Protein AF-A0A0F3PA94-F1 (afdb_monomer_lite)

Sequence (81 aa):
MQFIHRWFGILISGLIICYAIWLIILNKHALRGMGMVAACLVLVQVTTGIITLVYHVPILAALTHQIGAILILTTFLFIQI

pLDDT: mean 91.71, std 6.8, range [53.66, 97.44]

InterPro domains:
  IPR003780 COX15/CtaA family [PF02628] (1-76)

Secondary structure (DSSP, 8-state):
-HHHHHHHHHHHHHHHHHHHHHHHHTT-HHHHHHHHHHHHHHHHHHHHHHHHHHTT--HHHHHHHHHHHHHHHHHHHHHT-

Foldseek 3Di:
DVVVVVVCLVVVLVVLLVVLVVCVVVVVVVCNVLSVVLNVLSVLLVVLVVVCVVVVHDPVSVVSNVVSVVVSVVSVVVVVD

Radius of gyration: 13.6 Å; chains: 1; bounding box: 32×20×39 Å

Organism: NCBI:txid1359175

Structure (mmCIF, N/CA/C/O backbone):
data_AF-A0A0F3PA94-F1
#
_entry.id   AF-A0A0F3PA94-F1
#
loop_
_atom_site.group_PDB
_atom_site.id
_atom_site.type_symbol
_atom_site.label_atom_id
_atom_site.label_alt_id
_atom_site.label_comp_id
_atom_site.label_asym_id
_atom_site.label_entity_id
_atom_site.label_seq_id
_atom_site.pdbx_PDB_ins_code
_atom_site.Cartn_x
_atom_site.Cartn_y
_atom_site.Cartn_z
_atom_site.occupancy
_atom_site.B_iso_or_equiv
_atom_site.auth_seq_id
_atom_site.auth_comp_id
_atom_site.auth_asym_id
_atom_site.auth_atom_id
_atom_site.pdbx_PDB_model_num
ATOM 1 N N . MET A 1 1 ? -3.149 5.396 -20.898 1.00 73.44 1 MET A N 1
ATOM 2 C CA . MET A 1 1 ? -3.613 4.488 -19.821 1.00 73.44 1 MET A CA 1
ATOM 3 C C . MET A 1 1 ? -2.658 4.433 -18.626 1.00 73.44 1 MET A C 1
ATOM 5 O O . MET A 1 1 ? -3.103 4.714 -17.522 1.00 73.44 1 MET A O 1
ATOM 9 N N . GLN A 1 2 ? -1.352 4.186 -18.815 1.00 83.69 2 GLN A N 1
ATOM 10 C CA . GLN A 1 2 ? -0.390 4.061 -17.699 1.00 83.69 2 GLN A CA 1
ATOM 11 C C . GLN A 1 2 ? -0.287 5.297 -16.787 1.00 83.69 2 GLN A C 1
ATOM 13 O O . GLN A 1 2 ? -0.089 5.162 -15.585 1.00 83.69 2 GLN A O 1
ATOM 18 N N . PHE A 1 3 ? -0.435 6.506 -17.337 1.00 86.06 3 PHE A N 1
ATOM 19 C CA . PHE A 1 3 ? -0.425 7.747 -16.553 1.00 86.06 3 PHE A CA 1
ATOM 20 C C . PHE A 1 3 ? -1.595 7.819 -15.562 1.00 86.06 3 PHE A C 1
ATOM 22 O O . PHE A 1 3 ? -1.393 8.075 -14.382 1.00 86.06 3 PHE A O 1
ATOM 29 N N . ILE A 1 4 ? -2.808 7.512 -16.029 1.00 93.75 4 ILE A N 1
ATOM 30 C CA . ILE A 1 4 ? -4.024 7.503 -15.207 1.00 93.75 4 ILE A CA 1
ATOM 31 C C . ILE A 1 4 ? -3.923 6.441 -14.106 1.00 93.75 4 ILE A C 1
ATOM 33 O O . ILE A 1 4 ? -4.232 6.725 -12.953 1.00 93.75 4 ILE A O 1
ATOM 37 N N . HIS A 1 5 ? -3.412 5.248 -14.433 1.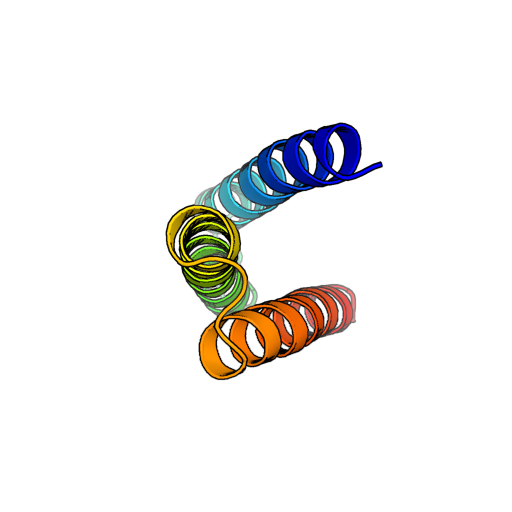00 91.19 5 HIS A N 1
ATOM 38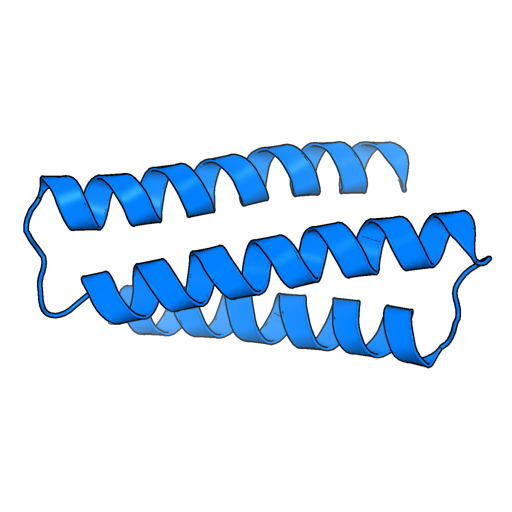 C CA . HIS A 1 5 ? -3.177 4.194 -13.444 1.00 91.19 5 HIS A CA 1
ATOM 39 C C . HIS A 1 5 ? -2.271 4.665 -12.292 1.00 91.19 5 HIS A C 1
ATOM 41 O O . HIS A 1 5 ? -2.562 4.381 -11.134 1.00 91.19 5 HIS A O 1
ATOM 47 N N . ARG A 1 6 ? -1.217 5.444 -12.579 1.00 91.75 6 ARG A N 1
ATOM 48 C CA . ARG A 1 6 ? -0.325 5.994 -11.541 1.00 91.75 6 ARG A CA 1
ATOM 49 C C . ARG A 1 6 ? -1.025 7.006 -10.646 1.00 91.75 6 ARG A C 1
ATOM 51 O O . ARG A 1 6 ? -0.848 6.948 -9.435 1.00 91.75 6 ARG A O 1
ATOM 58 N N . TRP A 1 7 ? -1.825 7.903 -11.221 1.00 93.56 7 TRP A N 1
ATOM 59 C CA . TRP A 1 7 ? -2.594 8.867 -10.431 1.00 93.56 7 TRP A CA 1
ATOM 60 C C . TRP A 1 7 ? -3.593 8.179 -9.508 1.00 93.56 7 TRP A C 1
ATOM 62 O O . TRP A 1 7 ? -3.651 8.518 -8.328 1.00 93.56 7 TRP A O 1
ATOM 72 N N . PHE A 1 8 ? -4.304 7.164 -10.006 1.00 94.19 8 PHE A N 1
ATOM 73 C CA . PHE A 1 8 ? -5.145 6.328 -9.152 1.00 94.19 8 PHE A CA 1
ATOM 74 C C . PHE A 1 8 ? -4.329 5.609 -8.079 1.00 94.19 8 PHE A C 1
ATOM 76 O O . PHE A 1 8 ? -4.729 5.616 -6.922 1.00 94.19 8 PHE A O 1
ATOM 83 N N . GLY A 1 9 ? -3.167 5.052 -8.425 1.00 92.62 9 GLY A N 1
ATOM 84 C CA . GLY A 1 9 ? -2.270 4.414 -7.463 1.00 92.62 9 GLY A CA 1
ATOM 85 C C . GLY A 1 9 ? -1.861 5.353 -6.326 1.00 92.62 9 GLY A C 1
ATOM 86 O O . GLY A 1 9 ? -1.980 4.975 -5.164 1.00 92.62 9 GLY A O 1
ATOM 87 N N . ILE A 1 10 ? -1.450 6.586 -6.636 1.00 93.94 10 ILE A N 1
ATOM 88 C CA . ILE A 1 10 ? -1.079 7.604 -5.637 1.00 93.94 10 ILE A CA 1
ATOM 89 C C . ILE A 1 10 ? -2.283 7.967 -4.761 1.00 93.94 10 ILE A C 1
ATOM 91 O O . ILE A 1 10 ? -2.176 7.958 -3.535 1.00 93.94 10 ILE A O 1
ATOM 95 N N . LEU A 1 11 ? -3.432 8.246 -5.382 1.00 96.19 11 LEU A N 1
ATOM 96 C CA . LEU A 1 11 ? -4.649 8.639 -4.676 1.00 96.19 11 LEU A CA 1
ATOM 97 C C . LEU A 1 11 ? -5.135 7.533 -3.731 1.00 96.19 11 LEU A C 1
ATOM 99 O O . LEU A 1 11 ? -5.359 7.790 -2.550 1.00 96.19 11 LEU A O 1
ATOM 103 N N . ILE A 1 12 ? -5.238 6.295 -4.219 1.00 94.50 12 ILE A N 1
ATOM 104 C CA . ILE A 1 12 ? -5.680 5.145 -3.422 1.00 94.50 12 ILE A CA 1
ATOM 105 C C . ILE A 1 12 ? -4.677 4.841 -2.308 1.00 94.50 12 ILE A C 1
ATOM 107 O O . ILE A 1 12 ? -5.086 4.619 -1.172 1.00 94.50 12 ILE A O 1
ATOM 111 N N . SER A 1 13 ? -3.373 4.899 -2.589 1.00 94.31 13 SER A N 1
ATOM 112 C CA . SER A 1 13 ? -2.343 4.696 -1.561 1.00 94.31 13 SER A CA 1
ATOM 113 C C . SER A 1 13 ? -2.467 5.719 -0.431 1.00 94.31 13 SER A C 1
ATOM 115 O O . SER A 1 13 ? -2.433 5.350 0.743 1.00 94.31 13 SER A O 1
ATOM 117 N N . GLY A 1 14 ? -2.685 6.993 -0.777 1.00 95.69 14 GLY A N 1
ATOM 118 C CA . GLY A 1 14 ? -2.936 8.056 0.196 1.00 95.69 14 GLY A CA 1
ATOM 119 C C . GLY A 1 14 ? -4.188 7.796 1.034 1.00 95.69 14 GLY A C 1
ATOM 120 O O . GLY A 1 14 ? -4.130 7.878 2.259 1.00 95.69 14 GLY A O 1
ATOM 121 N N . LEU A 1 15 ? -5.298 7.404 0.402 1.00 95.06 15 LEU A N 1
ATOM 122 C CA . LEU A 1 15 ? -6.541 7.077 1.109 1.00 95.06 15 LEU A CA 1
ATOM 123 C C . LEU A 1 15 ? -6.374 5.906 2.085 1.00 95.06 15 LEU A C 1
ATOM 125 O O . LEU A 1 15 ? -6.880 5.980 3.203 1.00 95.06 15 LEU A O 1
ATOM 129 N N . ILE A 1 16 ? -5.643 4.856 1.704 1.00 94.31 16 ILE A N 1
ATOM 130 C CA . ILE A 1 16 ? -5.403 3.694 2.573 1.00 94.31 16 ILE A CA 1
ATOM 131 C C . ILE A 1 16 ? -4.565 4.089 3.794 1.00 94.31 16 ILE A C 1
ATOM 133 O O . ILE A 1 16 ? -4.882 3.683 4.913 1.00 94.31 16 ILE A O 1
ATOM 137 N N . ILE A 1 17 ? -3.534 4.919 3.609 1.00 94.69 17 ILE A N 1
ATOM 138 C CA . ILE A 1 17 ? -2.718 5.429 4.720 1.00 94.69 17 ILE A CA 1
ATOM 139 C C . ILE A 1 17 ? -3.567 6.308 5.649 1.00 94.69 17 ILE A C 1
ATOM 141 O O . ILE A 1 17 ? -3.553 6.105 6.864 1.00 94.69 17 ILE A O 1
ATOM 145 N N . CYS A 1 18 ? -4.355 7.236 5.097 1.00 95.44 18 CYS A N 1
ATOM 146 C CA . CYS A 1 18 ? -5.278 8.064 5.876 1.00 95.44 18 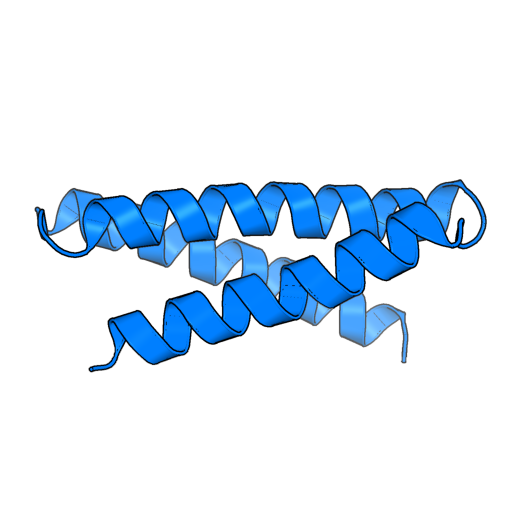CYS A CA 1
ATOM 147 C C . CYS A 1 18 ? -6.282 7.210 6.662 1.00 95.44 18 CYS A C 1
ATOM 149 O O . CYS A 1 18 ? -6.527 7.476 7.837 1.00 95.44 18 CYS A O 1
ATOM 151 N N . TYR A 1 19 ? -6.823 6.157 6.047 1.00 92.25 19 TYR A N 1
ATOM 152 C CA . TYR A 1 19 ? -7.734 5.223 6.701 1.00 92.25 19 TYR A CA 1
ATOM 153 C C . TYR A 1 19 ? -7.062 4.468 7.857 1.00 92.25 19 TYR A C 1
ATOM 155 O O . TYR A 1 19 ? -7.626 4.379 8.948 1.00 92.25 19 TYR A O 1
ATOM 163 N N . ALA A 1 20 ? -5.831 3.986 7.665 1.00 91.56 20 ALA A N 1
ATOM 164 C CA . ALA A 1 20 ? -5.067 3.336 8.727 1.00 91.56 20 ALA A CA 1
ATOM 165 C C . ALA A 1 20 ? -4.815 4.283 9.917 1.00 91.56 20 ALA A C 1
ATOM 167 O O . ALA A 1 20 ? -4.999 3.886 11.069 1.00 91.56 20 ALA A O 1
ATOM 168 N N . ILE A 1 21 ? -4.463 5.547 9.649 1.00 93.50 21 ILE A N 1
ATOM 169 C CA . ILE A 1 21 ? -4.302 6.585 10.681 1.00 93.50 21 ILE A CA 1
ATOM 170 C C . ILE A 1 21 ? -5.633 6.846 11.396 1.00 93.50 21 ILE A C 1
ATOM 172 O O . ILE A 1 21 ? -5.680 6.899 12.624 1.00 93.50 21 ILE A O 1
ATOM 176 N N . TRP A 1 22 ? -6.729 6.953 10.648 1.00 93.31 22 TRP A N 1
ATOM 177 C CA . TRP A 1 22 ? -8.064 7.169 11.199 1.00 93.31 22 TRP A CA 1
ATOM 178 C C . TRP A 1 22 ? -8.494 6.049 12.159 1.00 93.31 22 TRP A C 1
ATOM 180 O O . TRP A 1 22 ? -9.006 6.327 13.244 1.00 93.31 22 TRP A O 1
ATOM 190 N N . LEU A 1 23 ? -8.220 4.783 11.821 1.00 90.19 23 LEU A N 1
ATOM 191 C CA . LEU A 1 23 ? -8.487 3.640 12.705 1.00 90.19 23 LEU A CA 1
ATOM 192 C C . LEU A 1 23 ? -7.697 3.703 14.021 1.00 90.19 23 LEU A C 1
ATOM 194 O O . LEU A 1 23 ? -8.207 3.274 15.061 1.00 90.19 23 LEU A O 1
ATOM 198 N N . ILE A 1 24 ? -6.474 4.240 13.982 1.00 89.12 24 ILE A N 1
ATOM 199 C CA . ILE A 1 24 ? -5.657 4.474 15.178 1.00 89.12 24 ILE A CA 1
ATOM 200 C C . ILE A 1 24 ? -6.282 5.585 16.028 1.00 89.12 24 ILE A C 1
ATOM 202 O O . ILE A 1 24 ? -6.470 5.382 17.225 1.00 89.12 24 ILE A O 1
ATOM 206 N N . ILE A 1 25 ? -6.656 6.715 15.418 1.00 92.25 25 ILE A N 1
ATOM 207 C CA . ILE A 1 25 ? -7.270 7.860 16.114 1.00 92.25 25 ILE A CA 1
ATOM 208 C C . ILE A 1 25 ? -8.583 7.456 16.799 1.00 92.25 25 ILE A C 1
ATOM 210 O O . ILE A 1 25 ? -8.827 7.836 17.942 1.00 92.25 25 ILE A O 1
ATOM 214 N N . LEU A 1 26 ? -9.414 6.645 16.136 1.00 91.00 26 LEU A N 1
ATOM 215 C CA . LEU A 1 26 ? -10.686 6.170 16.689 1.00 91.00 26 LEU A CA 1
ATOM 216 C C . LEU A 1 26 ? -10.551 5.008 17.693 1.00 91.00 26 LEU A C 1
ATOM 218 O O . LEU A 1 26 ? -11.572 4.482 18.138 1.00 91.00 26 LEU A O 1
ATOM 222 N N . ASN A 1 27 ? -9.329 4.572 18.030 1.00 85.25 27 ASN A N 1
ATOM 223 C CA . ASN A 1 27 ? -9.056 3.441 18.929 1.00 85.25 27 ASN A CA 1
ATOM 224 C C . ASN A 1 27 ? -9.845 2.164 18.576 1.00 85.25 27 ASN A C 1
ATOM 226 O O . ASN A 1 27 ? -10.277 1.400 19.443 1.00 85.25 27 ASN A O 1
ATOM 230 N N . LYS A 1 28 ? -10.029 1.890 17.278 1.00 85.00 28 LYS A N 1
ATOM 231 C CA . LYS A 1 28 ? -10.699 0.673 16.796 1.00 85.00 28 LYS A CA 1
ATOM 232 C C . LYS A 1 28 ? -9.733 -0.513 16.866 1.00 85.00 28 LYS A C 1
ATOM 234 O O . LYS A 1 28 ? -9.260 -0.994 15.839 1.00 85.00 28 LYS A O 1
ATOM 239 N N . HIS A 1 29 ? -9.429 -0.979 18.080 1.00 81.75 29 HIS A N 1
ATOM 240 C CA . HIS A 1 29 ? -8.411 -2.006 18.350 1.00 81.75 29 HIS A CA 1
ATOM 241 C C . HIS A 1 29 ? -8.551 -3.265 17.480 1.00 81.75 29 HIS A C 1
ATOM 243 O O . HIS A 1 29 ? -7.541 -3.759 16.986 1.00 81.75 29 HIS A O 1
ATOM 249 N N . ALA A 1 30 ? -9.783 -3.722 17.225 1.00 83.69 30 ALA A N 1
ATOM 250 C CA . ALA A 1 30 ? -10.055 -4.887 16.379 1.00 83.69 30 ALA A CA 1
ATOM 251 C C . ALA A 1 30 ? -9.613 -4.700 14.912 1.00 83.69 30 ALA A C 1
ATOM 253 O O . ALA A 1 30 ? -9.139 -5.642 14.289 1.00 83.69 30 ALA A O 1
ATOM 254 N N . LEU A 1 31 ? -9.718 -3.480 14.370 1.00 87.00 31 LEU A N 1
ATOM 255 C CA . LEU A 1 31 ? -9.424 -3.175 12.962 1.00 87.00 31 LEU A CA 1
ATOM 256 C C . LEU A 1 31 ? -8.046 -2.536 12.758 1.00 87.00 31 LEU A C 1
ATOM 258 O O . LEU A 1 31 ? -7.519 -2.529 11.646 1.00 87.00 31 LEU A O 1
ATOM 262 N N . ARG A 1 32 ? -7.430 -2.018 13.828 1.00 88.38 32 ARG A N 1
ATOM 263 C CA . ARG A 1 32 ? -6.122 -1.350 13.779 1.00 88.38 32 ARG A CA 1
ATOM 264 C C . ARG A 1 32 ? -5.040 -2.239 13.162 1.00 88.38 32 ARG A C 1
ATOM 266 O O . ARG A 1 32 ? -4.262 -1.753 12.346 1.00 88.38 32 ARG A O 1
ATOM 273 N N . GLY A 1 33 ? -5.005 -3.523 13.527 1.00 88.38 33 GLY A N 1
ATOM 274 C CA . GLY A 1 33 ? -4.042 -4.479 12.974 1.00 88.38 33 GLY A CA 1
ATOM 275 C C . GLY A 1 33 ? -4.172 -4.615 11.456 1.00 88.38 33 GLY A C 1
ATOM 276 O O . GLY A 1 33 ? -3.184 -4.488 10.737 1.00 88.38 33 GLY A O 1
ATOM 277 N N . MET A 1 34 ? -5.402 -4.769 10.958 1.00 89.56 34 MET A N 1
ATOM 278 C CA . MET A 1 34 ? -5.674 -4.868 9.521 1.00 89.56 34 MET A CA 1
ATOM 279 C C . MET A 1 34 ? -5.341 -3.568 8.780 1.00 89.56 34 MET A C 1
ATOM 281 O O . MET A 1 34 ? -4.750 -3.616 7.704 1.00 89.56 34 MET A O 1
ATOM 285 N N . GLY A 1 35 ? -5.637 -2.407 9.376 1.00 91.00 35 GLY A N 1
ATOM 286 C CA . GLY A 1 35 ? -5.248 -1.106 8.823 1.00 91.00 35 GLY A CA 1
ATOM 287 C C . GLY A 1 35 ? -3.730 -0.951 8.680 1.00 91.00 35 GLY A C 1
ATOM 288 O O . GLY A 1 35 ? -3.250 -0.480 7.650 1.00 91.00 35 GLY A O 1
ATOM 289 N N . MET A 1 36 ? -2.957 -1.404 9.672 1.00 91.12 36 MET A N 1
ATOM 290 C CA . MET A 1 36 ? -1.490 -1.394 9.601 1.00 91.12 36 MET A CA 1
ATOM 291 C C . MET A 1 36 ? -0.950 -2.352 8.531 1.00 91.12 36 MET A C 1
ATOM 293 O O . MET A 1 36 ? -0.030 -1.986 7.797 1.00 91.12 36 MET A O 1
ATOM 297 N N . VAL A 1 37 ? -1.532 -3.550 8.403 1.00 92.88 37 VAL A N 1
ATOM 298 C CA . VAL A 1 37 ? -1.178 -4.500 7.334 1.00 92.88 37 VAL A CA 1
ATOM 299 C C . VAL A 1 37 ? -1.469 -3.896 5.960 1.00 92.88 37 VAL A C 1
ATOM 301 O O . VAL A 1 37 ? -0.592 -3.912 5.098 1.00 92.88 37 VAL A O 1
ATOM 304 N N . ALA A 1 38 ? -2.646 -3.294 5.768 1.00 93.25 38 ALA A N 1
ATOM 305 C CA . ALA A 1 38 ? -3.011 -2.629 4.519 1.00 93.25 38 ALA A CA 1
ATOM 306 C C . ALA A 1 38 ? -2.039 -1.490 4.166 1.00 93.25 38 ALA A C 1
ATOM 308 O O . ALA A 1 38 ? -1.598 -1.396 3.021 1.00 93.25 38 ALA A O 1
ATOM 309 N N . ALA A 1 39 ? -1.648 -0.666 5.145 1.00 93.94 39 ALA A N 1
ATOM 310 C CA . ALA A 1 39 ? -0.664 0.397 4.938 1.00 93.94 39 ALA A CA 1
ATOM 311 C C . ALA A 1 39 ? 0.710 -0.159 4.519 1.00 93.94 39 ALA A C 1
ATOM 313 O O . ALA A 1 39 ? 1.323 0.356 3.586 1.00 93.94 39 ALA A O 1
ATOM 314 N N . CYS A 1 40 ? 1.173 -1.239 5.156 1.00 95.06 40 CYS A N 1
ATOM 315 C CA . CYS A 1 40 ? 2.426 -1.901 4.789 1.00 95.06 40 CYS A CA 1
ATOM 316 C C . CYS A 1 40 ? 2.373 -2.480 3.363 1.00 95.06 40 CYS A C 1
ATOM 318 O O . CYS A 1 40 ? 3.270 -2.232 2.555 1.00 95.06 40 CYS A O 1
ATOM 320 N N . LEU A 1 41 ? 1.290 -3.187 3.022 1.00 95.25 41 LEU A N 1
ATOM 321 C CA . LEU A 1 41 ? 1.081 -3.739 1.681 1.00 95.25 41 LEU A CA 1
ATOM 322 C C . LEU A 1 41 ? 1.057 -2.645 0.609 1.00 95.25 41 LEU A C 1
ATOM 324 O O . LEU A 1 41 ? 1.638 -2.828 -0.458 1.00 95.25 41 LEU A O 1
ATOM 328 N N . VAL A 1 42 ? 0.450 -1.490 0.895 1.00 96.12 42 VAL A N 1
ATOM 329 C CA . VAL A 1 42 ? 0.447 -0.336 -0.016 1.00 96.12 42 VAL A CA 1
ATOM 330 C C . VAL A 1 42 ? 1.853 0.193 -0.281 1.00 96.12 42 VAL A C 1
ATOM 332 O O . VAL A 1 42 ? 2.172 0.503 -1.428 1.00 96.12 42 VAL A O 1
ATOM 335 N N . LEU A 1 43 ? 2.718 0.263 0.733 1.00 95.31 43 LEU A N 1
ATOM 336 C CA . LEU A 1 43 ? 4.106 0.682 0.524 1.00 95.31 43 LEU A CA 1
ATOM 337 C C . LEU A 1 43 ? 4.834 -0.289 -0.414 1.00 95.31 43 LEU A C 1
ATOM 339 O O . LEU A 1 43 ? 5.443 0.145 -1.392 1.00 95.31 43 LEU A O 1
ATOM 343 N N . VAL A 1 44 ? 4.687 -1.599 -0.189 1.00 95.81 44 VAL A N 1
ATOM 344 C CA . VAL A 1 44 ? 5.233 -2.633 -1.085 1.00 95.81 44 VAL A CA 1
ATOM 345 C C . VAL A 1 44 ? 4.658 -2.501 -2.501 1.00 95.81 44 VAL A C 1
ATOM 347 O O . VAL A 1 44 ? 5.394 -2.620 -3.484 1.00 95.81 44 VAL A O 1
ATOM 350 N N . GLN A 1 45 ? 3.366 -2.202 -2.630 1.00 96.12 45 GLN A N 1
ATOM 351 C CA . GLN A 1 45 ? 2.689 -2.027 -3.913 1.00 96.12 45 GLN A CA 1
ATOM 352 C C . GLN A 1 45 ? 3.246 -0.843 -4.709 1.00 96.12 45 GLN A C 1
ATOM 354 O O . GLN A 1 45 ? 3.514 -0.969 -5.907 1.00 96.12 45 GLN A O 1
ATOM 359 N N . VAL A 1 46 ? 3.456 0.299 -4.053 1.00 96.44 46 VAL A N 1
ATOM 360 C CA . VAL A 1 46 ? 4.044 1.488 -4.682 1.00 96.44 46 VAL A CA 1
ATOM 361 C C . VAL A 1 46 ? 5.492 1.213 -5.078 1.00 96.44 46 VAL A C 1
ATOM 363 O O . VAL A 1 46 ? 5.873 1.488 -6.217 1.00 96.44 46 VAL A O 1
ATOM 366 N N . THR A 1 47 ? 6.288 0.610 -4.191 1.00 96.06 47 THR A N 1
ATOM 367 C CA . THR A 1 47 ? 7.689 0.274 -4.476 1.00 96.06 47 THR A CA 1
ATOM 368 C C . THR A 1 47 ? 7.811 -0.690 -5.655 1.00 96.06 47 THR A C 1
ATOM 370 O O . THR A 1 47 ? 8.564 -0.418 -6.588 1.00 96.06 47 THR A O 1
ATOM 373 N N . THR A 1 48 ? 7.043 -1.781 -5.673 1.00 96.19 48 THR A N 1
ATOM 374 C CA . THR A 1 48 ? 7.037 -2.734 -6.798 1.00 96.19 48 THR A CA 1
ATOM 375 C C . THR A 1 48 ? 6.536 -2.084 -8.085 1.00 96.19 48 THR A C 1
ATOM 377 O O . THR A 1 48 ? 7.140 -2.286 -9.137 1.00 96.19 48 THR A O 1
ATOM 380 N N . GLY A 1 49 ? 5.522 -1.217 -8.006 1.00 95.31 49 GLY A N 1
ATOM 381 C CA . GLY A 1 49 ? 5.048 -0.425 -9.140 1.00 95.31 49 GLY A CA 1
ATOM 382 C C . GLY A 1 49 ? 6.151 0.453 -9.736 1.00 95.31 49 GLY A C 1
ATOM 383 O O . GLY A 1 49 ? 6.342 0.454 -10.950 1.00 95.31 49 GLY A O 1
ATOM 384 N N . ILE A 1 50 ? 6.945 1.131 -8.903 1.00 95.38 50 ILE A N 1
ATOM 385 C CA . ILE A 1 50 ? 8.093 1.936 -9.353 1.00 95.38 50 ILE A CA 1
ATOM 386 C C . ILE A 1 50 ? 9.193 1.045 -9.946 1.00 95.38 50 ILE A C 1
ATOM 388 O O . ILE A 1 50 ? 9.697 1.345 -11.030 1.00 95.38 50 ILE A O 1
ATOM 392 N N . ILE A 1 51 ? 9.527 -0.073 -9.295 1.00 96.81 51 ILE A N 1
ATOM 393 C CA . ILE A 1 51 ? 10.529 -1.035 -9.786 1.00 96.81 51 ILE A CA 1
ATOM 394 C C . ILE A 1 51 ? 10.160 -1.540 -11.185 1.00 96.81 51 ILE A C 1
ATOM 396 O O . ILE A 1 51 ? 11.030 -1.594 -12.055 1.00 96.81 51 ILE A O 1
ATOM 400 N N . THR A 1 52 ? 8.881 -1.846 -11.443 1.00 95.38 52 THR A N 1
ATOM 401 C CA . THR A 1 52 ? 8.451 -2.299 -12.780 1.00 95.38 52 THR A CA 1
ATOM 402 C C . THR A 1 52 ? 8.689 -1.272 -13.880 1.00 95.38 52 THR A C 1
ATOM 404 O O . THR A 1 52 ? 8.842 -1.643 -15.038 1.00 95.38 52 THR A O 1
ATOM 407 N N . LEU A 1 53 ? 8.780 0.008 -13.537 1.00 92.94 53 LEU A N 1
ATOM 408 C CA . LEU A 1 53 ? 9.047 1.071 -14.497 1.00 92.94 53 LEU A CA 1
ATOM 409 C C . LEU A 1 53 ? 10.542 1.267 -14.721 1.00 92.94 53 LEU A C 1
ATOM 411 O O . LEU A 1 53 ? 10.973 1.382 -15.863 1.00 92.94 53 LEU A O 1
ATOM 415 N N . VAL A 1 54 ? 11.319 1.290 -13.637 1.00 96.12 54 VAL A N 1
ATOM 416 C CA . VAL A 1 54 ? 12.770 1.525 -13.687 1.00 96.12 54 VAL A CA 1
ATOM 417 C C . VAL A 1 54 ? 13.495 0.366 -14.375 1.00 96.12 54 VAL A C 1
ATOM 419 O O . VAL A 1 54 ? 14.388 0.587 -15.188 1.00 96.12 54 VAL A O 1
ATOM 422 N N . TYR A 1 55 ? 13.085 -0.871 -14.088 1.00 95.44 55 TYR A N 1
ATOM 423 C CA . TYR A 1 55 ? 13.753 -2.084 -14.571 1.00 95.44 55 TYR A CA 1
ATOM 424 C C . TYR A 1 55 ? 13.057 -2.738 -15.772 1.00 95.44 55 TYR A C 1
ATOM 426 O O . TYR A 1 55 ? 13.249 -3.926 -16.006 1.00 95.44 55 TYR A O 1
ATOM 434 N N . HIS A 1 56 ? 12.260 -1.983 -16.536 1.00 92.56 56 HIS A N 1
ATOM 435 C CA . HIS A 1 56 ? 11.604 -2.470 -17.759 1.00 92.56 56 HIS A CA 1
ATOM 436 C C . HIS A 1 56 ? 10.786 -3.760 -17.543 1.00 92.56 56 HIS A C 1
ATOM 438 O O . HIS A 1 56 ? 10.906 -4.730 -18.284 1.00 92.56 56 HIS A O 1
ATOM 444 N N . VAL A 1 57 ? 9.924 -3.745 -16.525 1.00 91.69 57 VAL A N 1
ATOM 445 C CA . VAL A 1 57 ? 8.956 -4.803 -16.193 1.00 91.69 57 VAL A CA 1
ATOM 446 C C . VAL A 1 57 ? 9.614 -6.170 -15.921 1.00 91.69 57 VAL A C 1
ATOM 448 O O . VAL A 1 57 ? 9.351 -7.146 -16.625 1.00 91.69 57 VAL A O 1
ATOM 451 N N . PRO A 1 58 ? 10.435 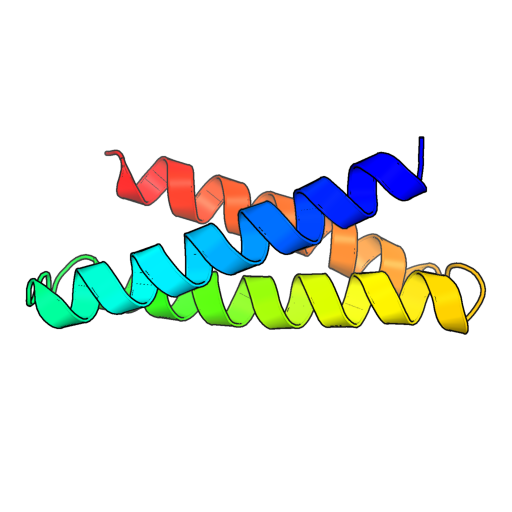-6.302 -14.859 1.00 95.44 58 PRO A N 1
ATOM 452 C CA . PRO A 1 58 ? 10.919 -7.609 -14.448 1.00 95.44 58 PRO A CA 1
ATOM 453 C C . PRO A 1 58 ? 9.742 -8.446 -13.933 1.00 95.44 58 PRO A C 1
ATOM 455 O O . PRO A 1 58 ? 8.962 -7.996 -13.088 1.00 95.44 58 PRO A O 1
ATOM 458 N N . ILE A 1 59 ? 9.631 -9.680 -14.433 1.00 96.00 59 ILE A N 1
ATOM 459 C CA . ILE A 1 59 ? 8.473 -10.566 -14.220 1.00 96.00 59 ILE A CA 1
ATOM 460 C C . ILE A 1 59 ? 8.160 -10.740 -12.732 1.00 96.00 59 ILE A C 1
ATOM 462 O O . ILE A 1 59 ? 7.008 -10.618 -12.331 1.00 96.00 59 ILE A O 1
ATOM 466 N N . LEU A 1 60 ? 9.181 -10.958 -11.899 1.00 9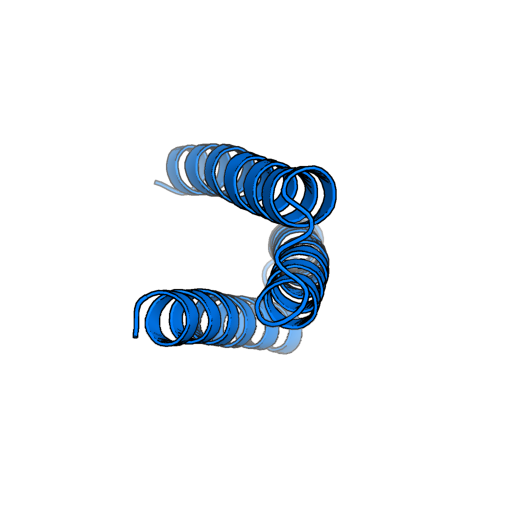5.88 60 LEU A N 1
ATOM 467 C CA . LEU A 1 60 ? 8.989 -11.143 -10.460 1.00 95.88 60 LEU A CA 1
ATOM 468 C C . LEU A 1 60 ? 8.374 -9.906 -9.794 1.00 95.88 60 LEU A C 1
ATOM 470 O O . LEU A 1 60 ? 7.422 -10.043 -9.035 1.00 95.88 60 LEU A O 1
ATOM 474 N N . ALA A 1 61 ? 8.851 -8.695 -10.102 1.00 94.56 61 ALA A N 1
ATOM 475 C CA . ALA A 1 61 ? 8.275 -7.481 -9.519 1.00 94.56 61 ALA A CA 1
ATOM 476 C C . ALA A 1 61 ? 6.854 -7.223 -10.036 1.00 94.56 61 ALA A C 1
ATOM 478 O O . ALA A 1 61 ? 6.002 -6.784 -9.268 1.00 94.56 61 ALA A O 1
ATOM 479 N N . ALA A 1 62 ? 6.590 -7.521 -11.312 1.00 95.19 62 ALA A N 1
ATOM 480 C CA . ALA A 1 62 ? 5.259 -7.399 -11.896 1.00 95.19 62 ALA A CA 1
ATOM 481 C C . ALA A 1 62 ? 4.261 -8.371 -11.245 1.00 95.19 62 ALA A C 1
ATOM 483 O O . ALA A 1 62 ? 3.149 -7.967 -10.912 1.00 95.19 62 ALA A O 1
ATOM 484 N N . LEU A 1 63 ? 4.668 -9.619 -10.997 1.00 97.44 63 LEU A N 1
ATOM 485 C CA . LEU A 1 63 ? 3.859 -10.604 -10.276 1.00 97.44 63 LEU A CA 1
ATOM 486 C C . LEU A 1 63 ? 3.608 -10.174 -8.831 1.00 97.44 63 LEU A C 1
ATOM 488 O O . LEU A 1 63 ? 2.461 -10.177 -8.391 1.00 97.44 63 LEU A O 1
ATOM 492 N N . THR A 1 64 ? 4.647 -9.738 -8.114 1.00 96.75 64 THR A N 1
ATOM 493 C CA . THR A 1 64 ? 4.497 -9.231 -6.743 1.00 96.75 64 THR A CA 1
ATOM 494 C C . THR A 1 64 ? 3.553 -8.032 -6.695 1.00 96.75 64 THR A C 1
ATOM 496 O O . THR A 1 64 ? 2.707 -7.966 -5.810 1.00 96.75 64 THR A O 1
ATOM 499 N N . HIS A 1 65 ? 3.636 -7.123 -7.668 1.00 96.25 65 HIS A N 1
ATOM 500 C CA . HIS A 1 65 ? 2.713 -5.996 -7.787 1.00 96.25 65 HIS A CA 1
ATOM 501 C C . HIS A 1 65 ? 1.267 -6.462 -8.033 1.00 96.25 65 HIS A C 1
ATOM 503 O O . HIS A 1 65 ? 0.331 -5.945 -7.430 1.00 96.25 65 HIS A O 1
ATOM 509 N N . GLN A 1 66 ? 1.037 -7.457 -8.890 1.00 96.31 66 GLN A N 1
ATOM 510 C CA . GLN A 1 66 ? -0.324 -7.958 -9.126 1.00 96.31 66 GLN A CA 1
ATOM 511 C C . GLN A 1 66 ? -0.900 -8.682 -7.903 1.00 96.31 66 GLN A C 1
ATOM 513 O O . GLN A 1 66 ? -2.029 -8.407 -7.497 1.00 96.31 66 GLN A O 1
ATOM 518 N N . ILE A 1 67 ? -0.119 -9.562 -7.276 1.00 97.25 67 ILE A N 1
ATOM 519 C CA . ILE A 1 67 ? -0.534 -10.293 -6.071 1.00 97.25 67 ILE A CA 1
ATOM 520 C C . ILE A 1 67 ? -0.771 -9.317 -4.911 1.00 97.25 67 ILE A C 1
ATOM 522 O O . ILE A 1 67 ? -1.775 -9.428 -4.209 1.00 97.25 67 ILE A O 1
ATOM 526 N N . GLY A 1 68 ? 0.105 -8.324 -4.743 1.00 95.94 68 GLY A N 1
ATOM 527 C CA . GLY A 1 68 ? -0.035 -7.275 -3.734 1.00 95.94 68 GLY A CA 1
ATOM 528 C C . GLY A 1 68 ? -1.354 -6.511 -3.860 1.00 95.94 68 GLY A C 1
ATOM 529 O O . GLY A 1 68 ? -2.050 -6.330 -2.860 1.00 95.94 68 GLY A O 1
ATOM 530 N N . ALA A 1 69 ? -1.766 -6.156 -5.082 1.00 95.38 69 ALA A N 1
ATOM 531 C CA . ALA A 1 69 ? -3.062 -5.517 -5.321 1.00 95.38 69 ALA A CA 1
ATOM 532 C C . ALA A 1 69 ? -4.245 -6.394 -4.872 1.00 95.38 69 ALA A C 1
ATOM 534 O O . ALA A 1 69 ? -5.179 -5.891 -4.243 1.00 95.38 69 ALA A O 1
ATOM 535 N N . ILE A 1 70 ? -4.196 -7.701 -5.151 1.00 96.50 70 ILE A N 1
ATOM 536 C CA . ILE A 1 70 ? -5.243 -8.654 -4.749 1.00 96.50 70 ILE A CA 1
ATOM 537 C C . ILE A 1 70 ? -5.306 -8.771 -3.222 1.00 96.50 70 ILE A C 1
ATOM 539 O O . ILE A 1 70 ? -6.396 -8.757 -2.648 1.00 96.50 70 ILE A O 1
ATOM 543 N N . LEU A 1 71 ? -4.157 -8.835 -2.545 1.00 95.50 71 LEU A N 1
ATOM 544 C CA . LEU A 1 71 ? -4.093 -8.899 -1.082 1.00 95.50 71 LEU A CA 1
ATOM 545 C C . LEU A 1 71 ? -4.655 -7.635 -0.420 1.00 95.50 71 LEU A C 1
ATOM 547 O O . LEU A 1 71 ? -5.405 -7.736 0.554 1.00 95.50 71 LEU A O 1
ATOM 551 N N . ILE A 1 72 ? -4.345 -6.453 -0.962 1.00 94.62 72 ILE A N 1
ATOM 552 C CA . ILE A 1 72 ? -4.918 -5.183 -0.492 1.00 94.62 72 ILE A CA 1
ATOM 553 C C . ILE A 1 72 ? -6.439 -5.207 -0.656 1.00 94.62 72 ILE A C 1
ATOM 555 O O . ILE A 1 72 ? -7.154 -4.968 0.316 1.00 94.62 72 ILE A O 1
ATOM 559 N N . LEU A 1 73 ? -6.941 -5.555 -1.847 1.00 93.81 73 LEU A N 1
ATOM 560 C CA . LEU A 1 73 ? -8.381 -5.654 -2.100 1.00 93.81 73 LEU A CA 1
ATOM 561 C C . LEU A 1 73 ? -9.061 -6.616 -1.116 1.00 93.81 73 LEU A C 1
ATOM 563 O O . LEU A 1 73 ? -10.078 -6.279 -0.518 1.00 93.81 73 LEU A O 1
ATOM 567 N N . THR A 1 74 ? -8.458 -7.785 -0.902 1.00 92.44 74 THR A N 1
ATOM 568 C CA . THR A 1 74 ? -8.971 -8.817 0.007 1.00 92.44 74 THR A CA 1
ATOM 569 C C . THR A 1 74 ? -9.040 -8.296 1.439 1.00 92.44 74 THR A C 1
ATOM 571 O O . THR A 1 74 ? -10.059 -8.452 2.105 1.00 92.44 74 THR A O 1
ATOM 574 N N . THR A 1 75 ? -7.995 -7.601 1.893 1.00 89.88 75 THR A N 1
ATOM 575 C CA . THR A 1 75 ? -7.956 -6.989 3.229 1.00 89.88 75 THR A CA 1
ATOM 576 C C . THR A 1 75 ? -9.133 -6.032 3.425 1.00 89.88 75 THR A C 1
ATOM 578 O O . THR A 1 75 ? -9.804 -6.094 4.450 1.00 89.88 75 THR A O 1
ATOM 581 N N . PHE A 1 76 ? -9.435 -5.194 2.430 1.00 89.06 76 PHE A N 1
ATOM 582 C CA . PHE A 1 76 ? -10.563 -4.264 2.504 1.00 89.06 76 PHE A CA 1
ATOM 583 C C . PHE A 1 76 ? -11.932 -4.948 2.455 1.00 89.06 76 PHE A C 1
ATOM 585 O O . PHE A 1 76 ? -12.834 -4.496 3.156 1.00 89.06 76 PHE A O 1
ATOM 592 N N . LEU A 1 77 ? -12.087 -6.044 1.704 1.00 88.75 77 LEU A N 1
ATOM 593 C CA . LEU A 1 77 ? -13.327 -6.830 1.711 1.00 88.75 77 LEU A CA 1
ATOM 594 C C . LEU A 1 77 ? -13.614 -7.430 3.094 1.00 88.75 77 LEU A C 1
ATOM 596 O O . LEU A 1 77 ? -14.757 -7.418 3.535 1.00 88.75 77 LEU A O 1
ATOM 600 N N . PHE A 1 78 ? -12.586 -7.900 3.805 1.00 84.69 78 PHE A N 1
ATOM 601 C CA . PHE A 1 78 ? -12.756 -8.454 5.152 1.00 84.69 78 PHE A CA 1
ATOM 602 C C . PHE A 1 78 ? -12.984 -7.394 6.235 1.00 84.69 78 PHE A C 1
ATOM 604 O O . PHE A 1 78 ? -13.627 -7.695 7.229 1.00 84.69 78 PHE A O 1
ATOM 611 N N . ILE A 1 79 ? -12.494 -6.161 6.064 1.00 78.06 79 ILE A N 1
ATOM 612 C CA . ILE A 1 79 ? -12.751 -5.061 7.017 1.00 78.06 79 ILE A CA 1
ATOM 613 C C . IL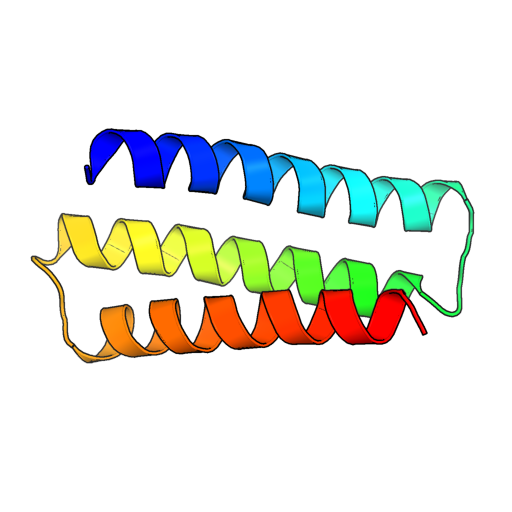E A 1 79 ? -14.226 -4.609 6.989 1.00 78.06 79 ILE A C 1
ATOM 615 O O . ILE A 1 79 ? -14.700 -3.998 7.946 1.00 78.06 79 ILE A O 1
ATOM 619 N N . GLN A 1 80 ? -14.945 -4.866 5.891 1.00 66.38 80 GLN A N 1
ATOM 620 C CA . GLN A 1 80 ? -16.345 -4.465 5.706 1.00 66.38 80 GLN A CA 1
ATOM 621 C C . GLN A 1 80 ? -17.374 -5.467 6.262 1.00 66.38 80 GLN A C 1
ATOM 623 O O . GLN A 1 80 ? -18.560 -5.137 6.277 1.00 66.38 80 GLN A O 1
ATOM 628 N N . ILE A 1 81 ? -16.938 -6.659 6.684 1.00 53.66 81 ILE A N 1
ATOM 629 C CA . ILE A 1 81 ? -17.772 -7.726 7.269 1.00 53.66 81 ILE A CA 1
ATOM 630 C C . ILE A 1 81 ? -17.700 -7.635 8.794 1.00 53.66 81 ILE A C 1
ATOM 632 O O . ILE A 1 81 ? -18.773 -7.720 9.431 1.00 53.66 81 ILE A O 1
#